Protein AF-A0A7C2LEL8-F1 (afdb_monomer_lite)

Structure (mmCIF, N/CA/C/O backbone):
data_AF-A0A7C2LEL8-F1
#
_entry.id   AF-A0A7C2LEL8-F1
#
loop_
_atom_site.group_PDB
_atom_site.id
_atom_site.type_symbol
_atom_site.label_atom_id
_atom_site.label_alt_id
_atom_site.label_comp_id
_atom_site.label_asym_id
_atom_site.label_entity_id
_atom_site.label_seq_id
_atom_site.pdbx_PDB_ins_code
_atom_site.Cartn_x
_atom_site.Cartn_y
_atom_site.Cartn_z
_atom_site.occupancy
_atom_site.B_iso_or_equiv
_atom_site.auth_seq_id
_atom_site.auth_comp_id
_atom_site.auth_asym_id
_atom_site.auth_atom_id
_atom_site.pdbx_PDB_model_num
ATOM 1 N N . MET A 1 1 ? -0.756 5.869 7.757 1.00 91.31 1 MET A N 1
ATOM 2 C CA . MET A 1 1 ? 0.349 6.808 8.075 1.00 91.31 1 MET A CA 1
ATOM 3 C C . MET A 1 1 ? -0.041 8.221 7.631 1.00 91.31 1 MET A C 1
ATOM 5 O O . MET A 1 1 ? -1.189 8.403 7.234 1.00 91.31 1 MET A O 1
ATOM 9 N N . LYS A 1 2 ? 0.832 9.238 7.730 1.00 94.12 2 LYS A N 1
ATOM 10 C CA . LYS A 1 2 ? 0.632 10.492 6.978 1.00 94.12 2 LYS A CA 1
A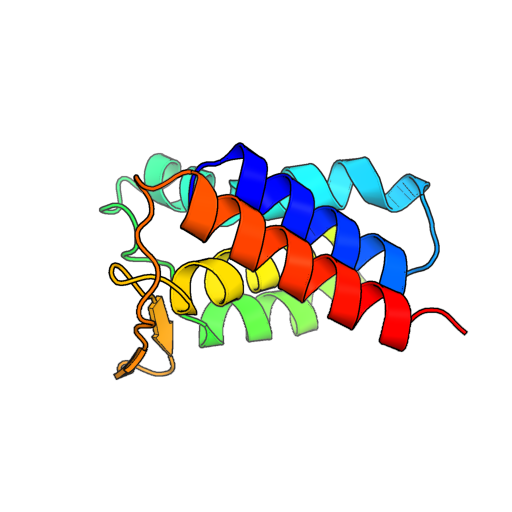TOM 11 C C . LYS A 1 2 ? 0.609 10.160 5.482 1.00 94.12 2 LYS A C 1
ATOM 13 O O . LYS A 1 2 ? 1.305 9.245 5.055 1.00 94.12 2 LYS A O 1
ATOM 18 N N . TRP A 1 3 ? -0.180 10.901 4.708 1.00 92.94 3 TRP A N 1
ATOM 19 C CA . TRP A 1 3 ? -0.391 10.629 3.279 1.00 92.94 3 TRP A CA 1
ATOM 20 C C . TRP A 1 3 ? 0.929 10.569 2.490 1.00 92.94 3 TRP A C 1
ATOM 22 O O . TRP A 1 3 ? 1.138 9.633 1.730 1.00 92.94 3 TRP A O 1
ATOM 32 N N . TRP A 1 4 ? 1.867 11.481 2.771 1.00 95.69 4 TRP A N 1
ATOM 33 C CA . TRP A 1 4 ? 3.175 11.511 2.109 1.00 95.69 4 TRP A CA 1
ATOM 34 C C . TRP A 1 4 ? 4.010 10.254 2.381 1.00 95.69 4 TRP A C 1
ATOM 36 O O . TRP A 1 4 ? 4.802 9.847 1.542 1.00 95.69 4 TRP A O 1
ATOM 46 N N . ALA A 1 5 ? 3.853 9.627 3.551 1.00 96.88 5 ALA A N 1
ATOM 47 C CA . ALA A 1 5 ? 4.599 8.419 3.886 1.00 96.88 5 ALA A CA 1
ATOM 48 C C . ALA A 1 5 ? 4.057 7.222 3.104 1.00 96.88 5 ALA A C 1
ATOM 50 O O . ALA A 1 5 ? 4.844 6.434 2.600 1.00 96.88 5 ALA A O 1
ATOM 51 N N . HIS A 1 6 ? 2.731 7.131 2.955 1.00 96.00 6 HIS A N 1
ATOM 52 C CA . HIS A 1 6 ? 2.092 6.120 2.108 1.00 96.00 6 HIS A CA 1
ATOM 53 C C . HIS A 1 6 ? 2.537 6.246 0.652 1.00 96.00 6 HIS A C 1
ATOM 55 O O . HIS A 1 6 ? 2.996 5.266 0.078 1.00 96.00 6 HIS A O 1
ATOM 61 N N . GLU A 1 7 ? 2.506 7.455 0.085 1.00 96.94 7 GLU A N 1
ATOM 62 C CA . GLU A 1 7 ? 2.972 7.677 -1.290 1.00 96.94 7 GLU A CA 1
ATOM 63 C C . GLU A 1 7 ? 4.436 7.266 -1.487 1.00 96.94 7 GLU A C 1
ATOM 65 O O . GLU A 1 7 ? 4.751 6.568 -2.451 1.00 96.94 7 GLU A O 1
ATOM 70 N N . LEU A 1 8 ? 5.330 7.647 -0.566 1.00 97.69 8 LEU A N 1
ATOM 71 C CA . LEU A 1 8 ? 6.743 7.275 -0.653 1.00 97.69 8 LEU A CA 1
ATOM 72 C C . LEU A 1 8 ? 6.955 5.762 -0.519 1.00 97.69 8 LEU A C 1
ATOM 74 O O . LEU A 1 8 ? 7.694 5.193 -1.319 1.00 97.69 8 LEU A O 1
ATOM 78 N N . CYS A 1 9 ? 6.316 5.109 0.456 1.00 97.88 9 CYS A N 1
ATOM 79 C CA . CYS A 1 9 ? 6.393 3.657 0.640 1.00 97.88 9 CYS A CA 1
ATOM 80 C C . CYS A 1 9 ? 5.952 2.910 -0.624 1.00 97.88 9 CYS A C 1
ATOM 82 O O . CYS A 1 9 ? 6.701 2.086 -1.156 1.00 97.88 9 CYS A O 1
ATOM 84 N N . SER A 1 10 ? 4.786 3.273 -1.157 1.00 97.31 10 SER A N 1
ATOM 85 C CA . SER A 1 10 ? 4.212 2.613 -2.323 1.00 97.3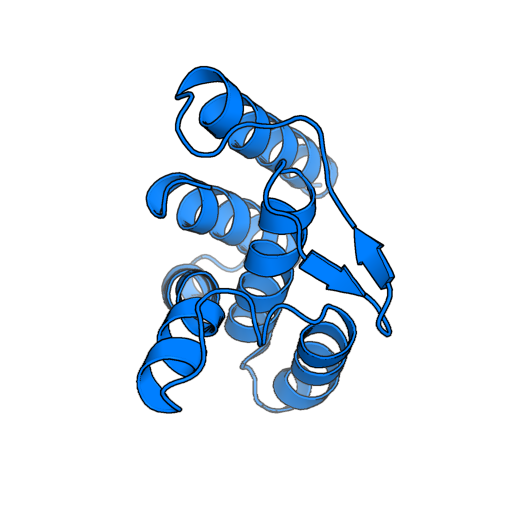1 10 SER A CA 1
ATOM 86 C C . SER A 1 10 ? 5.025 2.865 -3.587 1.00 97.31 10 SER A C 1
ATOM 88 O O . SER A 1 10 ? 5.223 1.947 -4.384 1.00 97.31 10 SER A O 1
ATOM 90 N N . LEU A 1 11 ? 5.564 4.076 -3.760 1.00 97.50 11 LEU A N 1
ATOM 91 C CA . LEU A 1 11 ? 6.459 4.381 -4.872 1.00 97.50 11 LEU A CA 1
ATOM 92 C C . LEU A 1 11 ? 7.742 3.540 -4.808 1.00 97.50 11 LEU A C 1
ATOM 94 O O . LEU A 1 11 ? 8.139 2.969 -5.823 1.00 97.50 11 LEU A O 1
ATOM 98 N N . LEU A 1 12 ? 8.365 3.423 -3.629 1.00 97.19 12 LEU A N 1
ATOM 99 C CA . LEU A 1 12 ? 9.574 2.613 -3.437 1.00 97.19 12 LEU A CA 1
ATOM 100 C C . LEU A 1 12 ? 9.336 1.147 -3.814 1.00 97.19 12 LEU A C 1
ATOM 102 O O . LEU A 1 12 ? 10.128 0.568 -4.557 1.00 97.19 12 LEU A O 1
ATOM 106 N N . VAL A 1 13 ? 8.228 0.564 -3.353 1.00 95.62 13 VAL A N 1
ATOM 107 C CA . VAL A 1 13 ? 7.878 -0.833 -3.645 1.00 95.62 13 VAL A CA 1
ATOM 108 C C . VAL A 1 13 ? 7.592 -1.040 -5.128 1.00 95.62 13 VAL A C 1
ATOM 110 O O . VAL A 1 13 ? 8.142 -1.960 -5.734 1.00 95.62 13 VAL A O 1
ATOM 113 N N . VAL A 1 14 ? 6.773 -0.181 -5.741 1.00 96.31 14 VAL A N 1
ATOM 114 C CA . VAL A 1 14 ? 6.420 -0.325 -7.159 1.00 96.31 14 VAL A CA 1
ATOM 115 C C . VAL A 1 14 ? 7.648 -0.181 -8.054 1.00 96.31 14 VAL A C 1
ATOM 117 O O . VAL A 1 14 ? 7.833 -0.994 -8.959 1.00 96.31 14 VAL A O 1
ATOM 120 N N . LEU A 1 15 ? 8.510 0.807 -7.802 1.00 95.56 15 LEU A N 1
ATOM 121 C CA . LEU A 1 15 ? 9.712 1.007 -8.612 1.00 95.56 15 LEU A CA 1
ATOM 122 C C . LEU A 1 15 ? 10.714 -0.142 -8.451 1.00 95.56 15 LEU A C 1
ATOM 124 O O . LEU A 1 15 ? 11.307 -0.559 -9.445 1.00 95.56 15 LEU A O 1
ATOM 128 N N . ALA A 1 16 ? 10.867 -0.695 -7.246 1.00 95.44 16 ALA A N 1
ATOM 129 C CA . ALA A 1 16 ? 11.739 -1.846 -7.021 1.00 95.44 16 ALA A CA 1
ATOM 130 C C . ALA A 1 16 ? 11.235 -3.116 -7.729 1.00 95.44 16 ALA A C 1
ATOM 132 O O . ALA A 1 16 ? 12.026 -3.853 -8.320 1.00 95.44 16 ALA A O 1
ATOM 133 N N . LEU A 1 17 ? 9.919 -3.357 -7.703 1.00 94.94 17 LEU A N 1
ATOM 134 C CA . LEU A 1 17 ? 9.306 -4.543 -8.304 1.00 94.94 17 LEU A CA 1
ATOM 135 C C . LEU A 1 17 ? 9.204 -4.456 -9.829 1.00 94.94 17 LEU A C 1
ATOM 137 O O . LEU A 1 17 ? 9.522 -5.424 -10.517 1.00 94.94 17 LEU A O 1
ATOM 141 N N . LEU A 1 18 ? 8.743 -3.321 -10.360 1.00 94.69 18 LEU A N 1
ATOM 142 C CA . LEU A 1 18 ? 8.431 -3.181 -11.787 1.00 94.69 18 LEU A CA 1
ATOM 143 C C . LEU A 1 18 ? 9.586 -2.613 -12.606 1.00 94.69 18 LEU A C 1
ATOM 145 O O . LEU A 1 18 ? 9.620 -2.817 -13.816 1.00 94.69 18 LEU A O 1
ATOM 149 N N . ARG A 1 19 ? 10.536 -1.924 -11.959 1.00 93.81 19 ARG A N 1
ATOM 150 C CA . ARG A 1 19 ? 11.751 -1.378 -12.591 1.00 93.81 19 ARG A CA 1
ATOM 151 C C . ARG A 1 19 ? 11.469 -0.453 -13.777 1.00 93.81 19 ARG A C 1
ATOM 153 O O . ARG A 1 19 ? 12.297 -0.307 -14.671 1.00 93.81 19 ARG A O 1
ATOM 160 N N . ASP A 1 20 ? 10.306 0.184 -13.765 1.00 94.69 20 ASP A N 1
ATOM 161 C CA . ASP A 1 20 ? 9.862 1.104 -14.800 1.00 94.69 20 ASP A CA 1
ATOM 162 C C . ASP A 1 20 ? 9.417 2.420 -14.140 1.00 94.69 20 ASP A C 1
ATOM 164 O O . ASP A 1 20 ? 8.381 2.453 -13.466 1.00 94.69 20 ASP A O 1
ATOM 168 N N . PRO A 1 21 ? 10.177 3.520 -14.303 1.00 94.19 21 PRO A N 1
ATOM 169 C CA . PRO A 1 21 ? 9.824 4.811 -13.719 1.00 94.19 21 PRO A CA 1
ATOM 170 C C . PRO A 1 21 ? 8.520 5.384 -14.286 1.00 94.19 21 PRO A C 1
ATOM 172 O O . PRO A 1 21 ? 7.888 6.210 -13.626 1.00 94.19 21 PRO A O 1
ATOM 175 N N . LEU A 1 22 ? 8.066 4.930 -15.461 1.00 95.75 22 LEU A N 1
ATOM 176 C CA . LEU A 1 22 ? 6.782 5.342 -16.032 1.00 95.75 22 LEU A CA 1
ATOM 177 C C . LEU A 1 22 ? 5.585 4.823 -15.222 1.00 95.75 22 LEU A C 1
ATOM 179 O O . LEU A 1 22 ? 4.475 5.320 -15.393 1.00 95.75 22 LEU A O 1
ATOM 183 N N . GLN A 1 23 ? 5.803 3.886 -14.295 1.00 96.50 23 GLN A N 1
ATOM 184 C CA . GLN A 1 23 ? 4.783 3.389 -13.371 1.00 96.50 23 GLN A CA 1
ATOM 185 C C . GLN A 1 23 ? 4.538 4.327 -12.180 1.00 96.50 23 GLN A C 1
ATOM 187 O O . GLN A 1 23 ? 3.549 4.154 -11.466 1.00 96.50 23 GLN A O 1
ATOM 192 N N . ALA A 1 24 ? 5.395 5.331 -11.953 1.00 95.81 24 ALA A N 1
ATOM 193 C CA . ALA A 1 24 ? 5.285 6.240 -10.811 1.00 95.81 24 ALA A CA 1
ATOM 194 C C . ALA A 1 24 ? 3.918 6.955 -10.699 1.00 95.81 24 ALA A C 1
ATOM 196 O O . ALA A 1 24 ? 3.378 7.001 -9.592 1.00 95.81 24 ALA A O 1
ATOM 197 N N . PRO A 1 25 ? 3.290 7.453 -11.788 1.00 97.50 25 PRO A N 1
ATOM 198 C CA . PRO A 1 25 ? 1.958 8.055 -11.705 1.00 97.50 25 PRO A CA 1
ATOM 199 C C . PRO A 1 25 ? 0.878 7.058 -11.269 1.00 97.50 25 PRO A C 1
ATOM 201 O O . PRO A 1 25 ? 0.005 7.402 -10.473 1.00 97.50 25 PRO A O 1
ATOM 204 N N . LEU A 1 26 ? 0.949 5.812 -11.752 1.00 97.19 26 LEU A N 1
ATOM 205 C CA . LEU A 1 26 ? 0.027 4.750 -11.343 1.00 97.19 26 LEU A CA 1
ATOM 206 C C . LEU A 1 26 ? 0.255 4.349 -9.884 1.00 97.19 26 LEU A C 1
ATOM 208 O O . LEU A 1 26 ? -0.718 4.130 -9.167 1.00 97.19 26 LEU A O 1
ATOM 212 N N . ALA A 1 27 ? 1.510 4.306 -9.431 1.00 97.38 27 ALA A N 1
ATOM 213 C CA . ALA A 1 27 ? 1.844 4.065 -8.032 1.00 97.38 27 ALA A CA 1
ATOM 214 C C . ALA A 1 27 ? 1.263 5.157 -7.120 1.00 97.38 27 ALA A C 1
ATOM 216 O O . ALA A 1 27 ? 0.593 4.845 -6.141 1.00 97.38 27 ALA A O 1
ATOM 217 N N . ALA A 1 28 ? 1.440 6.433 -7.473 1.00 96.75 28 ALA A N 1
ATOM 218 C CA . ALA A 1 28 ? 0.876 7.550 -6.716 1.00 96.75 28 ALA A CA 1
ATOM 219 C C . ALA A 1 28 ? -0.662 7.486 -6.663 1.00 96.75 28 ALA A C 1
ATOM 221 O O . ALA A 1 28 ? -1.254 7.621 -5.593 1.00 96.75 28 ALA A O 1
ATOM 222 N N . ALA A 1 29 ? -1.313 7.200 -7.797 1.00 96.81 29 ALA A N 1
ATOM 223 C CA . ALA A 1 29 ? -2.762 7.011 -7.847 1.00 96.81 29 ALA A CA 1
ATOM 224 C C . ALA A 1 29 ? -3.223 5.831 -6.974 1.00 96.81 29 ALA A C 1
ATOM 226 O O . ALA A 1 29 ? -4.211 5.945 -6.251 1.00 96.81 29 ALA A O 1
ATOM 227 N N . GLY A 1 30 ? -2.497 4.712 -7.011 1.00 96.75 30 GLY A N 1
ATOM 228 C CA . GLY A 1 30 ? -2.774 3.538 -6.190 1.00 96.75 30 GLY A CA 1
ATOM 229 C C . GL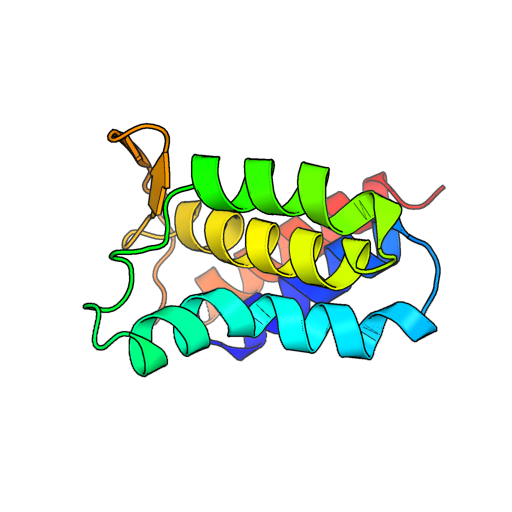Y A 1 30 ? -2.607 3.795 -4.694 1.00 96.75 30 GLY A C 1
ATOM 230 O O . GLY A 1 30 ? -3.453 3.365 -3.917 1.00 96.75 30 GLY A O 1
ATOM 231 N N . ALA A 1 31 ? -1.588 4.558 -4.293 1.00 96.94 31 ALA A N 1
ATOM 232 C CA . ALA A 1 31 ? -1.315 4.877 -2.892 1.00 96.94 31 ALA A CA 1
ATOM 233 C C . ALA A 1 31 ? -2.460 5.659 -2.227 1.00 96.94 31 ALA A C 1
ATOM 235 O O . ALA A 1 31 ? -2.711 5.505 -1.041 1.00 96.94 31 ALA A O 1
ATOM 236 N N . VAL A 1 32 ? -3.200 6.476 -2.982 1.00 95.38 32 VAL A N 1
ATOM 237 C CA . VAL A 1 32 ? -4.355 7.225 -2.452 1.00 95.38 32 VAL A CA 1
ATOM 238 C C . VAL A 1 32 ? -5.697 6.539 -2.713 1.00 95.38 32 VAL A C 1
ATOM 240 O O . VAL A 1 32 ? -6.708 6.915 -2.115 1.00 95.38 32 VAL A O 1
ATOM 243 N N . LEU A 1 33 ? -5.726 5.534 -3.596 1.00 94.38 33 LEU A N 1
ATOM 244 C CA . LEU A 1 33 ? -6.947 4.879 -4.060 1.00 94.38 33 LEU A CA 1
ATOM 245 C C . LEU A 1 33 ? -7.824 4.344 -2.916 1.00 94.38 33 LEU A C 1
ATOM 247 O O . LEU A 1 33 ? -9.023 4.627 -2.955 1.00 94.38 33 LEU A O 1
ATOM 251 N N . PRO A 1 34 ? -7.303 3.629 -1.896 1.00 92.88 34 PRO A N 1
ATOM 252 C CA . PRO A 1 34 ? -8.130 3.129 -0.796 1.00 92.88 34 PRO A CA 1
ATOM 253 C C . PRO A 1 34 ? -8.941 4.233 -0.118 1.00 92.88 34 PRO A C 1
ATOM 255 O O . PRO A 1 34 ? -10.158 4.129 0.022 1.00 92.88 34 PRO A O 1
ATOM 258 N N . ASP A 1 35 ? -8.279 5.338 0.218 1.00 93.06 35 ASP A N 1
ATOM 259 C CA . ASP A 1 35 ? -8.901 6.452 0.927 1.00 93.06 35 ASP A CA 1
ATOM 260 C C . ASP A 1 35 ? -9.903 7.203 0.038 1.00 93.06 35 ASP A C 1
ATOM 262 O O . ASP A 1 35 ? -10.922 7.697 0.526 1.00 93.06 35 ASP A O 1
ATOM 266 N N . VAL A 1 36 ? -9.631 7.296 -1.268 1.00 92.88 36 VAL A N 1
ATOM 267 C CA . VAL A 1 36 ? -10.556 7.888 -2.244 1.00 92.88 36 VAL A CA 1
ATOM 268 C C . VAL A 1 36 ? -11.807 7.029 -2.391 1.00 92.88 36 VAL A C 1
ATOM 270 O O . VAL A 1 36 ? -12.910 7.568 -2.309 1.00 92.88 36 VAL A O 1
ATOM 273 N N . VAL A 1 37 ? -11.659 5.712 -2.562 1.00 91.31 37 VAL A N 1
ATOM 274 C CA . VAL A 1 37 ? -12.791 4.784 -2.700 1.00 91.31 37 VAL A CA 1
ATOM 275 C C . VAL A 1 37 ? -13.704 4.880 -1.485 1.00 91.31 37 VAL A C 1
ATOM 277 O O . VAL A 1 37 ? -14.909 5.046 -1.651 1.00 91.31 37 VAL A O 1
ATOM 280 N N . GLU A 1 38 ? -13.143 4.876 -0.274 1.00 91.31 38 GLU A N 1
ATOM 281 C CA . GLU A 1 38 ? -13.925 5.015 0.958 1.00 91.31 38 GLU A CA 1
ATOM 282 C C . GLU A 1 38 ? -14.742 6.304 0.997 1.00 91.31 38 GLU A C 1
ATOM 284 O O . GLU A 1 38 ? -15.930 6.274 1.323 1.00 91.31 38 GLU A O 1
ATOM 289 N N . ARG A 1 39 ? -14.130 7.437 0.631 1.00 91.81 39 ARG A N 1
ATOM 290 C CA . ARG A 1 39 ? -14.837 8.723 0.570 1.00 91.81 39 ARG A CA 1
ATOM 291 C C . ARG A 1 39 ? -15.949 8.705 -0.471 1.00 91.81 39 ARG A C 1
ATOM 293 O O . ARG A 1 39 ? -17.035 9.199 -0.188 1.00 91.81 39 ARG A O 1
ATOM 300 N N . VAL A 1 40 ? -15.688 8.140 -1.650 1.00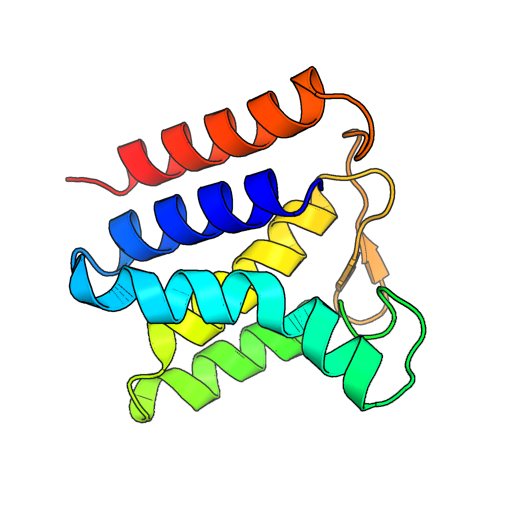 93.56 40 VAL A N 1
ATOM 301 C CA . VAL A 1 40 ? -16.653 8.079 -2.759 1.00 93.56 40 VAL A CA 1
ATOM 302 C C . VAL A 1 40 ? -17.878 7.250 -2.381 1.00 93.56 40 VAL A C 1
ATOM 304 O O . VAL A 1 40 ? -18.999 7.659 -2.667 1.00 93.56 40 VAL A O 1
ATOM 307 N N . VAL A 1 41 ? -17.689 6.119 -1.700 1.00 90.69 41 VAL A N 1
ATOM 308 C CA . VAL A 1 41 ? -18.804 5.253 -1.279 1.00 90.69 41 VAL A CA 1
ATOM 309 C C . VAL A 1 41 ? -19.439 5.685 0.049 1.00 90.69 41 VAL A C 1
ATOM 311 O O . VAL A 1 41 ? -20.322 4.999 0.559 1.00 90.69 41 VAL A O 1
ATOM 314 N N . GLY A 1 42 ? -18.989 6.798 0.639 1.00 90.19 42 GLY A N 1
ATOM 315 C CA . GLY A 1 42 ? -19.469 7.278 1.937 1.00 90.19 42 GLY A CA 1
ATOM 316 C C . GLY A 1 42 ? -19.140 6.340 3.104 1.00 90.19 42 GLY A C 1
ATOM 317 O O . GLY A 1 42 ? -19.798 6.389 4.145 1.00 90.19 42 GLY A O 1
ATOM 318 N N . ALA A 1 43 ? -18.143 5.467 2.947 1.00 85.94 43 ALA A N 1
ATOM 319 C CA . ALA A 1 43 ? -17.705 4.570 4.002 1.00 85.94 43 ALA A CA 1
ATOM 320 C C . ALA A 1 43 ? -16.908 5.328 5.071 1.00 85.94 43 ALA A C 1
ATOM 322 O O . ALA A 1 43 ? -16.260 6.349 4.827 1.00 85.94 43 ALA A O 1
ATOM 323 N N . ARG A 1 44 ? -16.925 4.795 6.296 1.00 84.56 44 ARG A N 1
ATOM 324 C CA . ARG A 1 44 ? -16.023 5.274 7.347 1.00 84.56 44 ARG A CA 1
ATOM 325 C C . ARG A 1 44 ? -14.587 4.974 6.932 1.00 84.56 44 ARG A C 1
ATOM 327 O O . ARG A 1 44 ? -14.316 3.901 6.406 1.00 84.56 44 ARG A O 1
ATOM 334 N N . HIS A 1 45 ? -13.674 5.892 7.232 1.00 79.62 45 HIS A N 1
ATOM 335 C CA . HIS A 1 45 ? -12.264 5.688 6.924 1.00 79.62 45 HIS A CA 1
ATOM 336 C C . HIS A 1 45 ? -11.734 4.401 7.583 1.00 79.62 45 HIS A C 1
ATOM 338 O O . HIS A 1 45 ? -11.912 4.199 8.790 1.00 79.62 45 HIS A O 1
ATOM 344 N N . ARG A 1 46 ? -11.067 3.561 6.793 1.00 79.50 46 ARG A N 1
ATOM 345 C CA . ARG A 1 46 ? -10.604 2.197 7.090 1.00 79.50 46 ARG A CA 1
ATOM 346 C C . ARG A 1 46 ? -11.660 1.102 7.201 1.00 79.50 46 ARG A C 1
ATOM 348 O O . ARG A 1 46 ? -11.374 0.047 7.776 1.00 79.50 46 ARG A O 1
ATOM 355 N N . ALA A 1 47 ? -12.865 1.333 6.694 1.00 76.88 47 ALA A N 1
ATOM 356 C CA . ALA A 1 47 ? -13.874 0.288 6.563 1.00 76.88 47 ALA A CA 1
ATOM 357 C C . ALA A 1 47 ? -13.584 -0.655 5.386 1.00 76.88 47 ALA A C 1
ATOM 359 O O . ALA A 1 47 ? -13.998 -1.809 5.439 1.00 76.88 47 ALA A O 1
ATOM 360 N N . MET A 1 48 ? -12.874 -0.183 4.355 1.00 80.00 48 MET A N 1
ATOM 361 C CA . MET A 1 48 ? -12.534 -0.973 3.167 1.00 80.00 48 MET A CA 1
ATOM 362 C C . MET A 1 48 ? -11.079 -1.433 3.128 1.00 80.00 48 MET A C 1
ATOM 364 O O . MET A 1 48 ? -10.721 -2.178 2.223 1.00 80.00 48 MET A O 1
ATOM 368 N N . HIS A 1 49 ? -10.266 -1.078 4.128 1.00 86.25 49 HIS A N 1
ATOM 369 C CA . HIS A 1 49 ? -8.910 -1.607 4.336 1.00 86.25 49 HIS A CA 1
ATOM 370 C C . HIS A 1 49 ? -8.947 -3.074 4.787 1.00 86.25 49 HIS A C 1
ATOM 372 O O . HIS A 1 49 ? -8.536 -3.414 5.897 1.00 86.25 49 HIS A O 1
ATOM 378 N N . GLU A 1 50 ? -9.485 -3.931 3.928 1.00 91.62 50 GLU A N 1
ATOM 379 C CA . GLU A 1 50 ? -9.500 -5.381 4.032 1.00 91.62 50 GLU A CA 1
ATOM 380 C C . GLU A 1 50 ? -8.462 -5.934 3.054 1.00 91.62 50 GLU A C 1
ATOM 382 O O . GLU A 1 50 ? -8.622 -5.840 1.837 1.00 91.62 50 GLU A O 1
ATOM 387 N N . LEU A 1 51 ? -7.376 -6.488 3.591 1.00 90.44 51 LEU A N 1
ATOM 388 C CA . LEU A 1 51 ? -6.221 -6.960 2.832 1.00 90.44 51 LEU A CA 1
ATOM 389 C C . LEU A 1 51 ? -6.623 -7.924 1.709 1.00 90.44 51 LEU A C 1
ATOM 391 O O . LEU A 1 51 ? -6.085 -7.838 0.605 1.00 90.44 51 LEU A O 1
ATOM 395 N N . ALA A 1 52 ? -7.605 -8.796 1.962 1.00 89.88 52 ALA A N 1
ATOM 396 C CA . ALA A 1 52 ? -8.087 -9.751 0.968 1.00 89.88 52 ALA A CA 1
ATOM 397 C C . ALA A 1 52 ? -8.615 -9.067 -0.309 1.00 89.88 52 ALA A C 1
ATOM 399 O O . ALA A 1 52 ? -8.391 -9.575 -1.409 1.00 89.88 52 ALA A O 1
ATOM 400 N N . LEU A 1 53 ? -9.255 -7.896 -0.185 1.00 91.75 53 LEU A N 1
ATOM 401 C CA . LEU A 1 53 ? -9.770 -7.140 -1.332 1.00 91.75 53 LEU A CA 1
ATOM 402 C C . LEU A 1 53 ? -8.638 -6.640 -2.231 1.00 91.75 53 LEU A C 1
ATOM 404 O O . LEU A 1 53 ? -8.736 -6.730 -3.452 1.00 91.75 53 LEU A O 1
ATOM 408 N N . TYR A 1 54 ? -7.549 -6.147 -1.642 1.00 93.75 54 TYR A N 1
ATOM 409 C CA . TYR A 1 54 ? -6.433 -5.590 -2.409 1.00 93.75 54 TYR A CA 1
ATOM 410 C C . TYR A 1 54 ? -5.532 -6.668 -3.005 1.00 93.75 54 TYR A C 1
ATOM 412 O O . TYR A 1 54 ? -5.018 -6.488 -4.106 1.00 93.75 54 TYR A O 1
ATOM 420 N N . VAL A 1 55 ? -5.408 -7.824 -2.348 1.00 93.25 55 VAL A N 1
ATOM 421 C CA . VAL A 1 55 ? -4.776 -9.000 -2.964 1.00 93.25 55 VAL A CA 1
ATOM 422 C C . VAL A 1 55 ? -5.576 -9.453 -4.189 1.00 93.25 55 VAL A C 1
ATOM 424 O O . VAL A 1 55 ? -4.997 -9.686 -5.250 1.00 93.25 55 VAL A O 1
ATOM 427 N N . ALA A 1 56 ? -6.907 -9.520 -4.080 1.00 93.25 56 ALA A N 1
ATOM 428 C CA . ALA A 1 56 ? -7.763 -9.833 -5.222 1.00 93.25 56 ALA A CA 1
ATOM 429 C C . ALA A 1 56 ? -7.646 -8.772 -6.332 1.00 93.25 56 ALA A C 1
ATOM 431 O O . ALA A 1 56 ? -7.559 -9.126 -7.507 1.00 93.25 56 ALA A O 1
ATOM 432 N N . LEU A 1 57 ? -7.574 -7.485 -5.969 1.00 93.88 57 LEU A N 1
ATOM 433 C CA . LEU A 1 57 ? -7.389 -6.391 -6.923 1.00 93.88 57 LEU A CA 1
ATOM 434 C C . LEU A 1 57 ? -6.112 -6.564 -7.751 1.00 93.88 57 LEU A C 1
ATOM 436 O O . LEU A 1 57 ? -6.174 -6.381 -8.961 1.00 93.88 57 LEU A O 1
ATOM 440 N N . VAL A 1 58 ? -4.990 -6.955 -7.136 1.00 94.69 58 VAL A N 1
ATOM 441 C CA . VAL A 1 58 ? -3.723 -7.219 -7.847 1.00 94.69 58 VAL A CA 1
ATOM 442 C C . VAL A 1 58 ? -3.871 -8.338 -8.879 1.00 94.69 58 VAL A C 1
ATOM 444 O O . VAL A 1 58 ? -3.417 -8.199 -10.014 1.00 94.69 58 VAL A O 1
ATOM 447 N N . ALA A 1 59 ? -4.534 -9.441 -8.520 1.00 92.50 59 ALA A N 1
ATOM 448 C CA . ALA A 1 59 ? -4.740 -10.554 -9.446 1.00 92.50 59 ALA A CA 1
ATOM 449 C C . ALA A 1 59 ? -5.599 -10.152 -10.661 1.00 92.50 59 ALA A C 1
ATOM 451 O O . ALA A 1 59 ? -5.337 -10.589 -11.780 1.00 92.50 59 ALA A O 1
ATOM 452 N N . LEU A 1 60 ? -6.607 -9.300 -10.446 1.00 93.88 60 LEU A N 1
ATOM 453 C CA . LEU A 1 60 ? -7.532 -8.846 -11.489 1.00 93.88 60 LEU A CA 1
ATOM 454 C C . LEU A 1 60 ? -6.960 -7.722 -12.366 1.00 93.88 60 LEU A C 1
ATOM 456 O O . LEU A 1 60 ? -7.319 -7.615 -13.536 1.00 93.88 60 LEU A O 1
ATOM 460 N N . SER A 1 61 ? -6.094 -6.874 -11.815 1.00 93.19 61 SER A N 1
ATOM 461 C CA . SER A 1 61 ? -5.528 -5.704 -12.497 1.00 93.19 61 SER A CA 1
ATOM 462 C C . SER A 1 61 ? -4.305 -6.038 -13.356 1.00 93.19 61 SER A C 1
ATOM 464 O O . SER A 1 61 ? -4.018 -5.309 -14.311 1.00 93.19 61 SER A O 1
ATOM 466 N N . ALA A 1 62 ? -3.580 -7.117 -13.031 1.00 88.94 62 ALA A N 1
ATOM 467 C CA . ALA A 1 62 ? -2.340 -7.482 -13.710 1.00 88.94 62 ALA A CA 1
ATOM 468 C C . ALA A 1 62 ? -2.517 -7.650 -15.233 1.00 88.94 62 ALA A C 1
ATOM 470 O O . ALA A 1 62 ? -1.739 -7.046 -15.976 1.00 88.94 62 ALA A O 1
ATOM 471 N N . PRO A 1 63 ? -3.557 -8.349 -15.741 1.00 91.19 63 PRO A N 1
ATOM 472 C CA . PRO A 1 63 ? -3.778 -8.480 -17.183 1.00 91.19 63 PRO A CA 1
ATOM 473 C C . PRO A 1 63 ? -4.143 -7.159 -17.876 1.00 91.19 63 PRO A C 1
ATOM 475 O O . PRO A 1 63 ? -3.979 -7.038 -19.085 1.00 91.19 63 PRO A O 1
ATOM 478 N N . ALA A 1 64 ? -4.640 -6.171 -17.125 1.00 92.06 64 ALA A N 1
ATOM 479 C CA . ALA A 1 64 ? -5.077 -4.877 -17.645 1.00 92.06 64 ALA A CA 1
ATOM 480 C C . ALA A 1 64 ? -3.960 -3.816 -17.665 1.00 92.06 64 ALA A C 1
ATOM 482 O O . ALA A 1 64 ? -4.226 -2.656 -17.970 1.00 92.06 64 ALA A O 1
ATOM 483 N N . GLY A 1 65 ? -2.723 -4.176 -17.299 1.00 92.94 65 GLY A N 1
ATOM 484 C CA . GLY A 1 65 ? -1.612 -3.223 -17.202 1.00 92.94 65 GLY A CA 1
ATOM 485 C C . GLY A 1 65 ? -1.725 -2.254 -16.019 1.00 92.94 65 GLY A C 1
ATOM 486 O O . GLY A 1 65 ? -1.000 -1.268 -15.957 1.00 92.94 65 GLY A O 1
ATOM 487 N N . LEU A 1 66 ? -2.611 -2.530 -15.055 1.00 96.50 66 LEU A N 1
ATOM 488 C CA . LEU A 1 66 ? -2.847 -1.692 -13.872 1.00 96.50 66 LEU A CA 1
ATOM 489 C C . LEU A 1 66 ? -2.107 -2.212 -12.631 1.00 96.50 66 LEU A C 1
ATOM 491 O O . LEU A 1 66 ? -2.482 -1.918 -11.493 1.00 96.50 66 LEU A O 1
ATOM 495 N N . LEU A 1 67 ? -1.046 -2.992 -12.847 1.00 96.25 67 LEU A N 1
ATOM 496 C CA . LEU A 1 67 ? -0.325 -3.676 -11.781 1.00 96.25 67 LEU A CA 1
ATOM 497 C C . LEU A 1 67 ? 0.267 -2.685 -10.769 1.00 96.25 67 LEU A C 1
ATOM 499 O O . LEU A 1 67 ? 0.045 -2.843 -9.572 1.00 96.25 67 LEU A O 1
ATOM 503 N N . ALA A 1 68 ? 0.925 -1.620 -11.238 1.00 97.31 68 ALA A N 1
ATOM 504 C CA . ALA A 1 68 ? 1.487 -0.564 -10.391 1.00 97.31 68 ALA A CA 1
ATOM 505 C C . ALA A 1 68 ? 0.449 0.072 -9.457 1.00 97.31 68 ALA A C 1
ATOM 507 O O . ALA A 1 68 ? 0.693 0.221 -8.262 1.00 97.31 68 ALA A O 1
ATOM 508 N N . LEU A 1 69 ? -0.733 0.383 -9.995 1.00 97.56 69 LEU A N 1
ATOM 509 C CA . LEU A 1 69 ? -1.840 0.962 -9.238 1.00 97.56 69 LEU A CA 1
ATOM 510 C C . LEU A 1 69 ? -2.337 -0.001 -8.158 1.00 97.56 69 LEU A C 1
ATOM 512 O O . LEU A 1 69 ? -2.499 0.388 -7.005 1.00 97.56 69 LEU A O 1
ATOM 516 N N . SER A 1 70 ? -2.539 -1.271 -8.502 1.00 97.19 70 SER A N 1
ATOM 517 C CA . SER A 1 70 ? -2.999 -2.264 -7.527 1.00 97.19 70 SER A CA 1
ATOM 518 C C . SER A 1 70 ? -1.952 -2.625 -6.471 1.00 97.19 70 SER A C 1
ATOM 520 O O . SER A 1 70 ? -2.317 -2.825 -5.317 1.00 97.19 70 SER A O 1
ATOM 522 N N . LEU A 1 71 ? -0.665 -2.674 -6.837 1.00 97.25 71 LEU A N 1
ATOM 523 C CA . LEU A 1 71 ? 0.427 -2.934 -5.901 1.00 97.25 71 LEU A CA 1
ATOM 524 C C . LEU A 1 71 ? 0.573 -1.783 -4.910 1.00 97.25 71 LEU A C 1
ATOM 526 O O . LEU A 1 71 ? 0.695 -2.036 -3.719 1.00 97.25 71 LEU A O 1
ATOM 530 N N . ALA A 1 72 ? 0.491 -0.535 -5.373 1.00 97.88 72 ALA A N 1
ATOM 531 C CA . ALA A 1 72 ? 0.502 0.621 -4.486 1.00 97.88 72 ALA A CA 1
ATOM 532 C C . ALA A 1 72 ? -0.738 0.677 -3.576 1.00 97.88 72 ALA A C 1
ATOM 534 O O . ALA A 1 72 ? -0.622 0.986 -2.395 1.00 97.88 72 ALA A O 1
ATOM 535 N N . ALA A 1 73 ? -1.921 0.315 -4.081 1.00 97.12 73 ALA A N 1
ATOM 536 C CA . ALA A 1 73 ? -3.122 0.236 -3.249 1.00 97.12 73 ALA A CA 1
ATOM 537 C C . ALA A 1 73 ? -3.018 -0.862 -2.174 1.00 97.12 73 ALA A C 1
ATOM 539 O O . ALA A 1 73 ? -3.429 -0.658 -1.032 1.00 97.12 73 ALA A O 1
ATOM 540 N N . LEU A 1 74 ? -2.438 -2.014 -2.525 1.00 96.88 74 LEU A N 1
ATOM 541 C CA . LEU A 1 74 ? -2.114 -3.074 -1.573 1.00 96.88 74 LEU A CA 1
ATOM 542 C C . LEU A 1 74 ? -1.087 -2.595 -0.537 1.00 96.88 74 LEU A C 1
ATOM 544 O O . LEU A 1 74 ? -1.278 -2.809 0.659 1.00 96.88 74 LEU A O 1
ATOM 548 N N . ASP A 1 75 ? -0.032 -1.916 -0.984 1.00 97.38 75 ASP A N 1
ATOM 549 C CA . ASP A 1 75 ? 1.026 -1.385 -0.128 1.00 97.38 75 ASP A CA 1
ATOM 550 C C . ASP A 1 75 ? 0.518 -0.326 0.863 1.00 97.38 75 ASP A C 1
ATOM 552 O O . ASP A 1 75 ? 0.885 -0.373 2.034 1.00 97.38 75 ASP A O 1
ATOM 556 N N . HIS A 1 76 ? -0.407 0.554 0.468 1.00 96.62 76 HIS A N 1
ATOM 557 C CA . HIS A 1 76 ? -1.076 1.482 1.395 1.00 96.62 76 HIS A CA 1
ATOM 558 C C . HIS A 1 76 ? -1.734 0.744 2.567 1.00 96.62 76 HIS A C 1
ATOM 560 O O . HIS A 1 76 ? -1.588 1.126 3.733 1.00 96.62 76 HIS A O 1
ATOM 566 N N . VAL A 1 77 ? -2.435 -0.355 2.278 1.00 95.56 77 VAL A N 1
ATOM 567 C CA . VAL A 1 77 ? -3.090 -1.184 3.300 1.00 95.56 77 VAL A CA 1
ATOM 568 C C . VAL A 1 77 ? -2.053 -1.905 4.162 1.00 95.56 77 VAL A C 1
ATOM 570 O O . VAL A 1 77 ? -2.179 -1.920 5.388 1.00 95.56 77 VAL A O 1
ATOM 573 N N . LEU A 1 78 ? -0.983 -2.436 3.569 1.00 95.44 78 LEU A N 1
ATOM 574 C CA . LEU A 1 78 ? 0.119 -3.045 4.322 1.00 95.44 78 LEU A CA 1
ATOM 575 C C . LEU A 1 78 ? 0.832 -2.029 5.225 1.00 95.44 78 LEU A C 1
ATOM 577 O O . LEU A 1 78 ? 1.086 -2.310 6.397 1.00 95.44 78 LEU A O 1
ATOM 581 N N . THR A 1 79 ? 1.076 -0.816 4.736 1.00 96.19 79 THR A N 1
ATOM 582 C CA . THR A 1 79 ? 1.675 0.270 5.513 1.00 96.19 79 THR A CA 1
ATOM 583 C C . THR A 1 79 ? 0.768 0.679 6.673 1.00 96.19 79 THR A C 1
ATOM 585 O O . THR A 1 79 ? 1.247 0.939 7.781 1.00 96.19 79 THR A O 1
ATOM 588 N N . ASP A 1 80 ? -0.554 0.683 6.486 1.00 95.06 80 ASP A N 1
ATOM 589 C CA . ASP A 1 80 ? -1.488 0.918 7.587 1.00 95.06 80 ASP A CA 1
ATOM 590 C C . ASP A 1 80 ? -1.502 -0.235 8.606 1.00 95.06 80 ASP A C 1
ATOM 592 O O . ASP A 1 80 ? -1.709 0.030 9.796 1.00 95.06 80 ASP A O 1
ATOM 596 N N . ALA A 1 81 ? -1.194 -1.474 8.201 1.00 94.44 81 ALA A N 1
ATOM 597 C CA . ALA A 1 81 ? -1.027 -2.612 9.110 1.00 94.44 81 ALA A CA 1
ATOM 598 C C . ALA A 1 81 ? 0.136 -2.413 10.097 1.00 94.44 81 ALA A C 1
ATOM 600 O O . ALA A 1 81 ? 0.073 -2.917 11.217 1.00 94.44 81 ALA A O 1
ATOM 601 N N . LEU A 1 82 ? 1.153 -1.616 9.739 1.00 96.00 82 LEU A N 1
ATOM 602 C CA . LEU A 1 82 ? 2.262 -1.254 10.634 1.00 96.00 82 LEU A CA 1
ATOM 603 C C . LEU A 1 82 ? 1.837 -0.297 11.760 1.00 96.00 82 LEU A C 1
ATOM 605 O O . LEU A 1 82 ? 2.583 -0.086 12.719 1.00 96.00 82 LEU A O 1
ATOM 609 N N . THR A 1 83 ? 0.648 0.301 11.661 1.00 96.06 83 THR A N 1
ATOM 610 C CA . THR A 1 83 ? 0.185 1.340 12.586 1.00 96.06 83 THR A CA 1
ATOM 611 C C . THR A 1 83 ? -0.751 0.810 13.669 1.00 96.06 83 THR A C 1
ATOM 613 O O . THR A 1 83 ? -1.420 -0.210 13.501 1.00 96.06 83 THR A O 1
ATOM 616 N N . VAL A 1 84 ? -0.915 1.594 14.738 1.00 94.88 84 VAL A N 1
ATOM 617 C CA . VAL A 1 84 ? -1.917 1.363 15.795 1.00 94.88 84 VAL A CA 1
ATOM 618 C C . VAL A 1 84 ? -3.354 1.405 15.274 1.00 94.88 84 VAL A C 1
ATOM 620 O O . VAL A 1 84 ? -4.271 0.884 15.911 1.00 94.88 84 VAL A O 1
ATOM 623 N N . ARG A 1 85 ? -3.573 2.038 14.115 1.00 90.88 85 ARG A N 1
ATOM 624 C CA . ARG A 1 85 ? -4.872 2.048 13.442 1.00 90.88 85 ARG A CA 1
ATOM 625 C C . ARG A 1 85 ? -5.126 0.691 12.799 1.00 90.88 85 ARG A C 1
ATOM 627 O O . ARG A 1 85 ? -6.215 0.141 12.980 1.00 90.88 85 ARG A O 1
ATOM 634 N N . GLY A 1 86 ? -4.119 0.144 12.126 1.00 91.81 86 GLY A N 1
ATOM 635 C CA . GLY A 1 86 ? -4.161 -1.174 11.518 1.00 91.81 86 GLY A CA 1
ATOM 636 C C . GLY A 1 86 ? -5.153 -1.302 10.369 1.00 91.81 86 GLY A C 1
ATOM 637 O O . GLY A 1 86 ? -5.835 -0.345 9.991 1.00 91.81 86 GLY A O 1
ATOM 638 N N . VAL A 1 87 ? -5.286 -2.531 9.887 1.00 93.88 87 VAL A N 1
ATOM 639 C CA . VAL A 1 87 ? -6.181 -2.945 8.798 1.00 93.88 87 VAL A CA 1
ATOM 640 C C . VAL A 1 87 ? -6.885 -4.243 9.166 1.00 93.88 87 VAL A C 1
ATOM 642 O O . VAL A 1 87 ? -6.566 -4.862 10.182 1.00 93.88 87 VAL A O 1
ATOM 645 N N . THR A 1 88 ? -7.874 -4.637 8.381 1.00 94.19 88 THR A N 1
ATOM 646 C CA . THR A 1 88 ? -8.518 -5.944 8.508 1.00 94.19 88 THR A CA 1
ATOM 647 C C . THR A 1 88 ? -7.885 -6.905 7.494 1.00 94.19 88 THR A C 1
ATOM 649 O O . THR A 1 88 ? -7.509 -6.489 6.403 1.00 94.19 88 THR A O 1
ATOM 652 N N . ALA A 1 89 ? -7.696 -8.167 7.863 1.00 92.00 89 ALA A N 1
ATOM 653 C CA . ALA A 1 89 ? -7.253 -9.241 6.987 1.00 92.00 89 ALA A CA 1
ATOM 654 C C . ALA A 1 89 ? -8.129 -10.467 7.248 1.00 92.00 89 ALA A C 1
ATOM 656 O O . ALA A 1 89 ? -8.081 -11.053 8.330 1.00 92.00 89 ALA A O 1
ATOM 657 N N . PHE A 1 90 ? -8.959 -10.835 6.278 1.00 88.25 90 PHE A N 1
ATOM 658 C CA . PHE A 1 90 ? -9.946 -11.910 6.379 1.00 88.25 90 PHE A CA 1
ATOM 659 C C . PHE A 1 90 ? -10.853 -11.771 7.615 1.00 88.25 90 PHE A C 1
ATOM 661 O O . PHE A 1 90 ? -11.133 -12.746 8.309 1.00 88.25 90 PHE A O 1
ATOM 668 N N . GLY A 1 91 ? -11.279 -10.543 7.932 1.00 88.12 91 GLY A N 1
ATOM 669 C CA . GLY A 1 91 ? -12.090 -10.248 9.121 1.00 88.12 91 GLY A CA 1
ATOM 670 C C . GLY A 1 91 ? -11.306 -10.086 10.432 1.00 88.12 91 GLY A C 1
ATOM 671 O O . GLY A 1 91 ? -11.874 -9.630 11.425 1.00 88.12 91 GLY A O 1
ATOM 672 N N . TRP A 1 92 ? -10.003 -10.382 10.455 1.00 90.12 92 TRP A N 1
ATOM 673 C CA . TRP A 1 92 ? -9.143 -10.199 11.629 1.00 90.12 92 TRP A CA 1
ATOM 674 C C . TRP A 1 92 ? -8.486 -8.825 11.618 1.00 90.12 92 TRP A C 1
ATOM 676 O O . TRP A 1 92 ? -7.976 -8.385 10.594 1.00 90.12 92 TRP A O 1
ATOM 686 N N . ARG A 1 93 ? -8.436 -8.134 12.761 1.00 92.88 93 ARG A N 1
ATOM 687 C CA . ARG A 1 93 ? -7.759 -6.832 12.841 1.00 92.88 93 ARG A CA 1
ATOM 688 C C . ARG A 1 93 ? -6.254 -7.014 13.059 1.00 92.88 93 ARG A C 1
ATOM 690 O O . ARG A 1 93 ? -5.843 -7.450 14.129 1.00 92.88 93 ARG A O 1
ATOM 697 N N . LEU A 1 94 ? -5.443 -6.594 12.091 1.00 93.50 94 LEU A N 1
ATOM 698 C CA . LEU A 1 94 ? -3.983 -6.528 12.185 1.00 93.50 94 LEU A CA 1
ATOM 699 C C . LEU A 1 94 ? -3.551 -5.110 12.560 1.00 93.50 94 LEU A C 1
ATOM 701 O O . LEU A 1 94 ? -3.991 -4.146 11.935 1.00 93.50 94 LEU A O 1
ATOM 705 N N . ARG A 1 95 ? -2.714 -4.967 13.591 1.00 94.88 95 ARG A N 1
ATOM 706 C CA . ARG A 1 95 ? -2.207 -3.673 14.076 1.00 94.88 95 ARG A CA 1
ATOM 707 C C . ARG A 1 95 ? -0.729 -3.783 14.407 1.00 94.88 95 ARG A C 1
ATOM 709 O O . ARG A 1 95 ? -0.305 -4.775 14.993 1.00 94.88 95 ARG A O 1
ATOM 716 N N . GLY A 1 96 ? 0.010 -2.729 14.105 1.00 96.00 96 GLY A N 1
ATOM 717 C CA . GLY A 1 96 ? 1.399 -2.570 14.499 1.00 96.00 96 GLY A CA 1
ATOM 718 C C . GLY A 1 96 ? 1.570 -1.490 15.569 1.00 96.00 96 GLY A C 1
ATOM 719 O O . GLY A 1 96 ? 0.599 -0.867 16.010 1.00 96.00 96 GLY A O 1
ATOM 720 N N . PRO A 1 97 ? 2.812 -1.251 16.009 1.00 97.12 97 PRO A N 1
ATOM 721 C CA . PRO A 1 97 ? 3.103 -0.316 17.092 1.00 97.12 97 PRO A CA 1
ATOM 722 C C . PRO A 1 97 ? 3.226 1.144 16.625 1.00 97.12 97 PRO A C 1
ATOM 724 O O . PRO A 1 97 ? 3.319 2.048 17.456 1.00 97.12 97 PRO A O 1
ATOM 727 N N . LEU A 1 98 ? 3.260 1.410 15.313 1.00 97.31 98 LEU A N 1
ATOM 728 C CA . LEU A 1 98 ? 3.592 2.738 14.801 1.00 97.31 98 LEU A CA 1
ATOM 729 C C . LEU A 1 98 ? 2.425 3.724 14.934 1.00 97.31 98 LEU A C 1
ATOM 731 O O . LEU A 1 98 ? 1.252 3.393 14.780 1.00 97.31 98 LEU A O 1
ATOM 735 N N . SER A 1 99 ? 2.757 4.986 15.179 1.00 96.75 99 SER A N 1
ATOM 736 C CA . SER A 1 99 ? 1.782 6.058 15.395 1.00 96.75 99 SER A C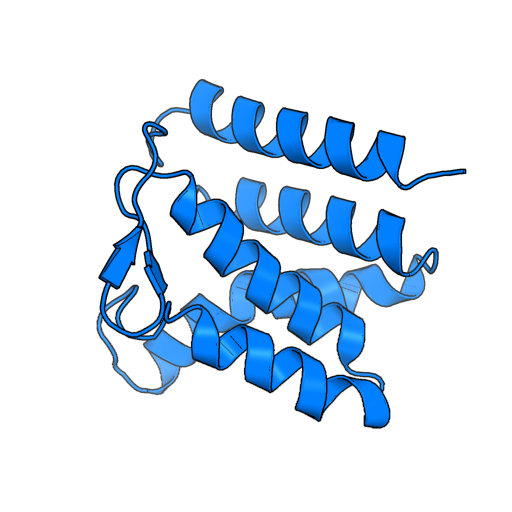A 1
ATOM 737 C C . SER A 1 99 ? 1.729 6.922 14.149 1.00 96.75 99 SER A C 1
ATOM 739 O O . SER A 1 99 ? 2.766 7.389 13.685 1.00 96.75 99 SER A O 1
ATOM 741 N N . THR A 1 100 ? 0.525 7.164 13.630 1.00 93.31 100 THR A N 1
ATOM 742 C CA . THR A 1 100 ? 0.327 7.959 12.408 1.00 93.31 100 THR A CA 1
ATOM 743 C C . THR A 1 100 ? 0.700 9.427 12.591 1.00 93.31 100 THR A C 1
ATOM 745 O O . THR A 1 100 ? 1.076 10.081 11.622 1.00 93.31 100 THR A O 1
ATOM 748 N N . GLU A 1 101 ? 0.633 9.937 13.822 1.00 95.62 101 GLU A N 1
ATOM 749 C CA . GLU A 1 101 ? 0.917 11.342 14.138 1.00 95.62 101 GLU A CA 1
ATOM 750 C C . GLU A 1 101 ? 2.391 11.608 14.455 1.00 95.62 101 GLU A C 1
ATOM 752 O O . GLU A 1 101 ? 2.807 12.761 14.498 1.00 95.62 101 GLU A O 1
ATOM 757 N N . ASN A 1 102 ? 3.197 10.564 14.665 1.00 97.38 102 ASN A N 1
ATOM 758 C CA . ASN A 1 102 ? 4.605 10.718 15.010 1.00 97.38 102 ASN A CA 1
ATOM 759 C C . ASN A 1 102 ? 5.475 10.703 13.742 1.00 97.38 102 ASN A C 1
ATOM 761 O O . ASN A 1 102 ? 5.531 9.700 13.029 1.00 97.38 102 ASN A O 1
ATOM 765 N N . THR A 1 103 ? 6.193 11.795 13.474 1.00 97.25 103 THR A N 1
ATOM 766 C CA . THR A 1 103 ? 7.066 11.921 12.295 1.00 97.25 103 THR A CA 1
ATOM 767 C C . THR A 1 103 ? 8.147 10.840 12.234 1.00 97.25 103 THR A C 1
ATOM 769 O O . THR A 1 103 ? 8.370 10.276 11.167 1.00 97.25 103 THR A O 1
ATOM 772 N N . VAL A 1 104 ? 8.767 10.482 13.364 1.00 98.06 104 VAL A N 1
ATOM 773 C CA . VAL A 1 104 ? 9.793 9.426 13.430 1.00 98.06 104 VAL A CA 1
ATOM 774 C C . VAL A 1 104 ? 9.207 8.072 13.033 1.00 98.06 104 VAL A C 1
ATOM 776 O O . VAL A 1 104 ? 9.835 7.330 12.289 1.00 98.06 104 VAL A O 1
ATOM 779 N N . HIS A 1 105 ? 7.980 7.760 13.453 1.00 98.19 105 HIS A N 1
ATOM 780 C CA . HIS A 1 105 ? 7.314 6.510 13.067 1.00 98.19 105 HIS A CA 1
ATOM 781 C C . HIS A 1 105 ? 6.976 6.462 11.568 1.00 98.19 105 HIS A C 1
ATOM 783 O O . HIS A 1 105 ? 7.075 5.402 10.954 1.00 98.19 105 HIS A O 1
ATOM 789 N N . ASN A 1 106 ? 6.622 7.601 10.963 1.00 97.69 106 ASN A N 1
ATOM 790 C CA . ASN A 1 106 ? 6.421 7.690 9.514 1.00 97.69 106 ASN A CA 1
ATOM 791 C C . ASN A 1 106 ? 7.750 7.501 8.758 1.00 97.69 106 ASN A C 1
ATOM 793 O O . ASN A 1 106 ? 7.805 6.722 7.811 1.00 97.69 106 ASN A O 1
ATOM 797 N N . LEU A 1 107 ? 8.832 8.147 9.211 1.00 98.19 107 LEU A N 1
ATOM 798 C CA . LEU A 1 107 ? 10.171 7.966 8.639 1.00 98.19 107 LEU A CA 1
ATOM 799 C C . LEU A 1 107 ? 10.670 6.524 8.781 1.00 98.19 107 LEU A C 1
ATOM 801 O O . LEU A 1 107 ? 11.272 6.002 7.850 1.00 98.19 107 LEU A O 1
ATOM 805 N N . LEU A 1 108 ? 10.388 5.864 9.907 1.00 98.12 108 LEU A N 1
ATOM 806 C CA . LEU A 1 108 ? 10.738 4.460 10.122 1.00 98.12 108 LEU A CA 1
ATOM 807 C C . LEU A 1 108 ? 10.043 3.541 9.109 1.00 98.12 108 LEU A C 1
ATOM 809 O O . LEU A 1 108 ? 10.675 2.627 8.588 1.00 98.12 108 LEU A O 1
ATOM 813 N N . ALA A 1 109 ? 8.769 3.794 8.797 1.00 97.62 109 ALA A N 1
ATOM 814 C CA . ALA A 1 109 ? 8.068 3.038 7.764 1.00 97.62 109 ALA A CA 1
ATOM 815 C C . ALA A 1 109 ? 8.695 3.251 6.380 1.00 97.62 109 ALA A C 1
ATOM 817 O O . ALA A 1 109 ? 8.957 2.269 5.690 1.00 97.62 109 ALA A O 1
ATOM 818 N N . VAL A 1 110 ? 9.018 4.494 6.008 1.00 98.19 110 VAL A N 1
ATOM 819 C CA . VAL A 1 110 ? 9.703 4.786 4.736 1.00 98.19 110 VAL A CA 1
ATOM 820 C C . VAL A 1 110 ? 11.082 4.123 4.683 1.00 98.19 110 VAL A C 1
ATOM 822 O O . VAL A 1 110 ? 11.425 3.511 3.677 1.00 98.19 110 VAL A O 1
ATOM 825 N N . ALA A 1 111 ? 11.858 4.174 5.769 1.00 98.12 111 ALA A N 1
ATOM 826 C CA . ALA A 1 111 ? 13.170 3.533 5.852 1.00 98.12 111 ALA A CA 1
ATOM 827 C C . ALA A 1 111 ? 13.081 2.005 5.710 1.00 98.12 111 ALA A C 1
ATOM 829 O O . ALA A 1 111 ? 13.907 1.404 5.024 1.00 98.12 111 ALA A O 1
ATOM 830 N N . LEU A 1 112 ? 12.062 1.378 6.307 1.00 97.12 112 LEU A N 1
ATOM 831 C CA . LEU A 1 112 ? 11.797 -0.049 6.135 1.00 97.12 112 LEU A CA 1
ATOM 832 C C . LEU A 1 112 ? 11.480 -0.385 4.671 1.00 97.12 112 LEU A C 1
ATOM 834 O O . LEU A 1 112 ? 12.053 -1.328 4.133 1.00 97.12 112 LEU A O 1
ATOM 838 N N . HIS A 1 113 ? 10.624 0.401 4.011 1.00 97.44 113 HIS A N 1
ATOM 839 C CA . HIS A 1 113 ? 10.294 0.190 2.597 1.00 97.44 113 HIS A CA 1
ATOM 840 C C . HIS A 1 113 ? 11.500 0.423 1.694 1.00 97.44 113 HIS A C 1
ATOM 842 O O . HIS A 1 113 ? 11.706 -0.338 0.758 1.00 97.44 113 HIS A O 1
ATOM 848 N N . TYR A 1 114 ? 12.337 1.414 2.004 1.00 97.31 114 TYR A N 1
ATOM 849 C CA . TYR A 1 114 ? 13.595 1.634 1.300 1.00 97.31 114 TYR A CA 1
ATOM 850 C C . TYR A 1 114 ? 14.531 0.430 1.440 1.00 97.31 114 TYR A C 1
ATOM 852 O O . TYR A 1 114 ? 15.082 -0.028 0.446 1.00 97.31 114 TYR A O 1
ATOM 860 N N . ALA A 1 115 ? 14.682 -0.121 2.649 1.00 96.94 115 ALA A N 1
ATOM 861 C CA . ALA A 1 115 ? 15.503 -1.308 2.873 1.00 96.94 115 ALA A CA 1
ATOM 862 C C . ALA A 1 115 ? 14.971 -2.520 2.093 1.00 96.94 115 ALA A C 1
ATOM 864 O O . ALA A 1 115 ? 15.742 -3.206 1.431 1.00 96.94 115 ALA A O 1
ATOM 865 N N . VAL A 1 116 ? 13.656 -2.757 2.114 1.00 95.12 116 VAL A N 1
ATOM 866 C CA . VAL A 1 116 ? 13.023 -3.825 1.324 1.00 95.12 116 VAL A CA 1
ATOM 867 C C . VAL A 1 116 ? 13.225 -3.592 -0.175 1.00 95.12 116 VAL A C 1
ATOM 869 O O . VAL A 1 116 ? 13.661 -4.498 -0.876 1.00 95.12 116 VAL A O 1
ATOM 872 N N . ALA A 1 117 ? 12.976 -2.378 -0.665 1.00 94.38 117 ALA A N 1
ATOM 873 C CA . ALA A 1 117 ? 13.186 -2.004 -2.060 1.00 94.38 117 ALA A CA 1
ATOM 874 C C . ALA A 1 117 ? 14.643 -2.219 -2.498 1.00 94.38 117 ALA A C 1
ATOM 876 O O . ALA A 1 117 ? 14.884 -2.768 -3.569 1.00 94.38 117 ALA A O 1
ATOM 877 N N . ALA A 1 118 ? 15.611 -1.859 -1.651 1.00 94.12 118 ALA A N 1
ATOM 878 C CA . ALA A 1 118 ? 17.032 -2.072 -1.905 1.00 94.12 118 ALA A CA 1
ATOM 879 C C . ALA A 1 118 ? 17.409 -3.561 -1.960 1.00 94.12 118 ALA A C 1
ATOM 881 O O . ALA A 1 118 ? 18.276 -3.928 -2.740 1.00 94.12 118 ALA A O 1
ATOM 882 N N . LEU A 1 119 ? 16.750 -4.424 -1.178 1.00 94.00 119 LEU A N 1
ATOM 883 C CA . LEU A 1 119 ? 16.948 -5.879 -1.241 1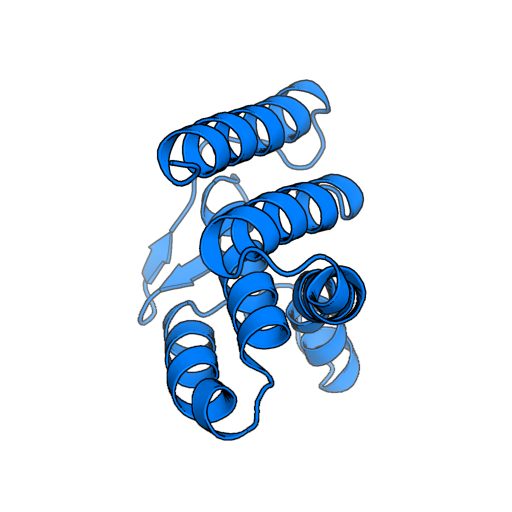.00 94.00 119 LEU A CA 1
ATOM 884 C C . LEU A 1 119 ? 16.316 -6.522 -2.486 1.00 94.00 119 LEU A C 1
ATOM 886 O O . LEU A 1 119 ? 16.714 -7.615 -2.881 1.00 94.00 119 LEU A O 1
ATOM 890 N N . LEU A 1 120 ? 15.312 -5.874 -3.081 1.00 89.31 120 LEU A N 1
ATOM 891 C CA . LEU A 1 120 ? 14.654 -6.314 -4.317 1.00 89.31 120 LEU A CA 1
ATOM 892 C C . LEU A 1 120 ? 15.346 -5.770 -5.581 1.00 89.31 120 LEU A C 1
ATOM 894 O O . LEU A 1 120 ? 15.136 -6.295 -6.683 1.00 89.31 120 LEU A O 1
ATOM 898 N N . ALA A 1 121 ? 16.159 -4.723 -5.426 1.00 80.62 121 ALA A N 1
ATOM 899 C CA . ALA A 1 121 ? 17.018 -4.192 -6.470 1.00 80.62 121 ALA A CA 1
ATOM 900 C C . ALA A 1 121 ? 18.227 -5.138 -6.673 1.00 80.62 121 ALA A C 1
ATOM 902 O O . ALA A 1 121 ? 18.890 -5.476 -5.694 1.00 80.62 121 ALA A O 1
ATOM 903 N N . PRO A 1 122 ? 18.481 -5.621 -7.904 1.00 62.41 122 PRO A N 1
ATOM 904 C CA . PRO A 1 122 ? 19.587 -6.528 -8.213 1.00 62.41 122 PRO A CA 1
ATOM 905 C C . PRO A 1 122 ? 20.955 -5.835 -8.205 1.00 62.41 122 PRO A C 1
ATOM 907 O O . PRO A 1 122 ? 21.005 -4.607 -8.456 1.00 62.41 122 PRO A O 1
#

pLDDT: mean 93.75, std 5.03, range [62.41, 98.19]

Sequence (122 aa):
MKWWAHELCSLLVVLALLRDPLQAPLAAAGAVLPDVVERVVGARHRAMHELALYVALVALSAPAGLLALSLAALDHVLTDALTVRGVTAFGWRLRGPLSTENTVHNLLAVALHYAVAALLAP

Secondary structure (DSSP, 8-state):
--HHHHHHHHHHHHHHHH--GGGHHHHHHHHHHHHHHHHHTTPPTTSS-BHHHHHHHHHHHGGGT-HHHHHHHHHHHHHHHTBSS-EEETTEEE--SB-TT-HHHHHHHHHHHHHHHHHH--

Radius of gyration: 13.59 Å; chains: 1; bounding box: 39×24×35 Å

Foldseek 3Di:
DPLVLLLLLLQLQLCLVVVDVVLSVLLNLLSCVQVVVCVVVVHDPQPSLELVVLVVVCVVCVVVVSNSSSSSVSSNSVLQLQAQNAHHYPNRGRHHDAHPPDPVSSVVSSVVSNVVSVVSHD